Protein AF-A0A0V0GMH7-F1 (afdb_monomer_lite)

Radius of gyration: 18.81 Å; chains: 1; bounding box: 42×36×49 Å

Foldseek 3Di:
DDPDDDPVNVVVVVVVVPDALCVPPVLVVCCVPPQPPCSVVVVVVVVVVVVVVVVVQVVLCVVDVDPDGPLVSCCVPPNDVVSVVVVVVVVVVCVVVVVSRVLSVQLVVCVVVVHHSCPPPDDDVVVD

Organism: Solanum chacoense (NCBI:txid4108)

pLDDT: mean 87.48, std 7.43, range [47.06, 96.75]

Structure (mmCIF, N/CA/C/O backbone):
data_AF-A0A0V0GMH7-F1
#
_entry.id   AF-A0A0V0GMH7-F1
#
loop_
_atom_site.group_PDB
_atom_site.id
_atom_site.type_symbol
_atom_site.label_atom_id
_atom_site.label_alt_id
_atom_site.label_comp_id
_atom_site.label_asym_id
_atom_site.label_entity_id
_atom_site.label_seq_id
_atom_site.pdbx_PDB_ins_code
_atom_site.Cartn_x
_atom_site.Cartn_y
_atom_site.Cartn_z
_atom_site.occupancy
_atom_site.B_iso_or_equiv
_atom_site.auth_seq_id
_atom_site.auth_comp_id
_atom_site.auth_asym_id
_atom_site.auth_atom_id
_atom_site.pdbx_PDB_model_num
ATOM 1 N N . MET A 1 1 ? -7.174 -18.781 17.624 1.00 60.72 1 MET A N 1
ATOM 2 C CA . MET A 1 1 ? -5.746 -18.722 17.226 1.00 60.72 1 MET A CA 1
ATOM 3 C C . MET A 1 1 ? -4.920 -18.219 18.403 1.00 60.72 1 MET A C 1
ATOM 5 O O . MET A 1 1 ? -5.415 -17.372 19.137 1.00 60.72 1 MET A O 1
ATOM 9 N N . LYS A 1 2 ? -3.705 -18.741 18.616 1.00 73.00 2 LYS A N 1
ATOM 10 C CA . LYS A 1 2 ? -2.794 -18.254 19.668 1.00 73.00 2 LYS A CA 1
ATOM 11 C C . LYS A 1 2 ? -2.145 -16.950 19.183 1.00 73.00 2 LYS A C 1
ATOM 13 O O . LYS A 1 2 ? -1.652 -16.917 18.062 1.00 73.00 2 LYS A O 1
ATOM 18 N N . LYS A 1 3 ? -2.172 -15.882 19.986 1.00 77.75 3 LYS A N 1
ATOM 19 C CA . LYS A 1 3 ? -1.505 -14.612 19.648 1.00 77.75 3 LYS A CA 1
ATOM 20 C C . LYS A 1 3 ? 0.011 -14.827 19.715 1.00 77.75 3 LYS A C 1
ATOM 22 O O . LYS A 1 3 ? 0.525 -15.100 20.796 1.00 77.75 3 LYS A O 1
ATOM 27 N N . SER A 1 4 ? 0.689 -14.776 18.571 1.00 85.31 4 SER A N 1
ATOM 28 C CA . SER A 1 4 ? 2.136 -15.023 18.463 1.00 85.31 4 SER A CA 1
ATOM 29 C C . SER A 1 4 ? 2.928 -13.864 17.862 1.00 85.31 4 SER A C 1
ATOM 31 O O . SER A 1 4 ? 4.149 -13.936 17.875 1.00 85.31 4 SER A O 1
ATOM 33 N N . LEU A 1 5 ? 2.266 -12.825 17.337 1.00 86.75 5 LEU A N 1
ATOM 34 C CA . LEU A 1 5 ? 2.948 -11.641 16.812 1.00 86.75 5 LEU A CA 1
ATOM 35 C C . LEU A 1 5 ? 3.277 -10.670 17.943 1.00 86.75 5 LEU A C 1
ATOM 37 O O . LEU A 1 5 ? 2.390 -10.271 18.702 1.00 86.75 5 LEU A O 1
ATOM 41 N N . ASN A 1 6 ? 4.543 -10.273 18.016 1.00 91.62 6 ASN A N 1
ATOM 42 C CA . ASN A 1 6 ? 4.998 -9.176 18.855 1.00 91.62 6 ASN A CA 1
ATOM 43 C C . ASN A 1 6 ? 4.810 -7.827 18.131 1.00 91.62 6 ASN A C 1
ATOM 45 O O . ASN A 1 6 ? 4.589 -7.777 16.921 1.00 91.62 6 ASN A O 1
ATOM 49 N N . TRP A 1 7 ? 4.944 -6.711 18.849 1.00 89.00 7 TRP A N 1
ATOM 50 C CA . TRP A 1 7 ? 4.851 -5.360 18.276 1.00 89.00 7 TRP A CA 1
ATOM 51 C C . TRP A 1 7 ? 5.824 -5.148 17.106 1.00 89.00 7 TRP A C 1
ATOM 53 O O . TRP A 1 7 ? 5.479 -4.535 16.099 1.00 89.00 7 TRP A O 1
ATOM 63 N N . PHE A 1 8 ? 7.031 -5.708 17.210 1.00 93.44 8 PHE A N 1
ATOM 64 C CA . PHE A 1 8 ? 8.030 -5.631 16.146 1.00 93.44 8 PHE A CA 1
ATOM 65 C C . PHE A 1 8 ? 7.594 -6.367 14.870 1.00 93.44 8 PHE A C 1
ATOM 67 O O . PHE A 1 8 ? 7.784 -5.852 13.769 1.00 93.44 8 PHE A O 1
ATOM 74 N N . ASP A 1 9 ? 6.944 -7.525 15.013 1.00 93.19 9 ASP A N 1
ATOM 75 C CA . ASP A 1 9 ? 6.425 -8.296 13.878 1.00 93.19 9 ASP A CA 1
ATOM 76 C C . ASP A 1 9 ? 5.281 -7.547 13.183 1.00 93.19 9 ASP A C 1
ATOM 78 O O . ASP A 1 9 ? 5.176 -7.564 11.959 1.00 93.19 9 ASP A O 1
ATOM 82 N N . LEU A 1 10 ? 4.448 -6.841 13.957 1.00 90.81 10 LEU A N 1
ATOM 83 C CA . LEU A 1 10 ? 3.356 -6.017 13.431 1.00 90.81 10 LEU A CA 1
ATOM 84 C C . LEU A 1 10 ? 3.867 -4.807 12.639 1.00 90.81 10 LEU A C 1
ATOM 86 O O . LEU A 1 10 ? 3.313 -4.503 11.583 1.00 90.81 10 LEU A O 1
ATOM 90 N N . ILE A 1 11 ? 4.939 -4.147 13.098 1.00 93.00 11 ILE A N 1
ATOM 91 C CA . ILE A 1 11 ? 5.578 -3.060 12.336 1.00 93.00 11 ILE A CA 1
ATOM 92 C C . ILE A 1 11 ? 6.080 -3.585 10.990 1.00 93.00 11 ILE A C 1
ATOM 94 O O . ILE A 1 11 ? 5.802 -2.989 9.950 1.00 93.00 11 ILE A O 1
ATOM 98 N N . TRP A 1 12 ? 6.799 -4.710 10.996 1.00 93.50 12 TRP A N 1
ATOM 99 C CA . TRP A 1 12 ? 7.329 -5.299 9.767 1.00 93.50 12 TRP A CA 1
ATOM 100 C C . TRP A 1 12 ? 6.235 -5.762 8.812 1.00 93.50 12 TRP A C 1
ATOM 102 O O . TRP A 1 12 ? 6.362 -5.564 7.604 1.00 93.50 12 TRP A O 1
ATOM 112 N N . LEU A 1 13 ? 5.143 -6.315 9.344 1.00 92.38 13 LEU A N 1
ATOM 113 C CA . LEU A 1 13 ? 3.956 -6.642 8.563 1.00 92.38 13 LEU A CA 1
ATOM 114 C C . LEU A 1 13 ? 3.395 -5.386 7.885 1.00 92.38 13 LEU A C 1
ATOM 116 O O . LEU A 1 13 ? 3.146 -5.412 6.682 1.00 92.38 13 LEU A O 1
ATOM 120 N N . GLY A 1 14 ? 3.254 -4.280 8.621 1.00 90.62 14 GLY A N 1
ATOM 121 C CA . GLY A 1 14 ? 2.772 -3.010 8.075 1.00 90.62 14 GLY A CA 1
ATOM 122 C C . GLY A 1 14 ? 3.664 -2.465 6.957 1.00 90.62 14 GLY A C 1
ATOM 123 O O . GLY A 1 14 ? 3.169 -2.129 5.883 1.00 90.62 14 GLY A O 1
ATOM 124 N N . ILE A 1 15 ? 4.985 -2.442 7.164 1.00 92.12 15 ILE A N 1
ATOM 125 C CA . ILE A 1 15 ? 5.945 -1.994 6.142 1.00 92.12 15 ILE A CA 1
ATOM 126 C C . ILE A 1 15 ? 5.849 -2.879 4.892 1.00 92.12 15 ILE A C 1
ATOM 128 O O . ILE A 1 15 ? 5.769 -2.361 3.779 1.00 92.12 15 ILE A O 1
ATOM 132 N N . GLY A 1 16 ? 5.809 -4.204 5.064 1.00 90.12 16 GLY A N 1
ATOM 133 C CA . GLY A 1 16 ? 5.694 -5.154 3.957 1.00 90.12 16 GLY A CA 1
ATOM 134 C C . GLY A 1 16 ? 4.368 -5.060 3.196 1.00 90.12 16 GLY A C 1
ATOM 135 O O . GLY A 1 16 ? 4.346 -5.300 1.993 1.00 90.12 16 GLY A O 1
ATOM 136 N N . ALA A 1 17 ? 3.278 -4.681 3.867 1.00 89.25 17 ALA A N 1
ATOM 137 C CA . ALA A 1 17 ? 1.972 -4.505 3.236 1.00 89.25 17 ALA A CA 1
ATOM 138 C C . ALA A 1 17 ? 1.880 -3.224 2.386 1.00 89.25 17 ALA A C 1
ATOM 140 O O . ALA A 1 17 ? 1.168 -3.209 1.384 1.00 89.25 17 ALA A O 1
ATOM 141 N N . VAL A 1 18 ? 2.590 -2.156 2.770 1.00 88.88 18 VAL A N 1
ATOM 142 C CA . VAL A 1 18 ? 2.559 -0.856 2.070 1.00 88.88 18 VAL A CA 1
ATOM 143 C C . VAL A 1 18 ? 3.599 -0.784 0.946 1.00 88.88 18 VAL A C 1
ATOM 145 O O . VAL A 1 18 ? 3.354 -0.187 -0.104 1.00 88.88 18 VAL A O 1
ATOM 148 N N . MET A 1 19 ? 4.771 -1.388 1.146 1.00 88.88 19 MET A N 1
ATOM 149 C CA . MET A 1 19 ? 5.848 -1.399 0.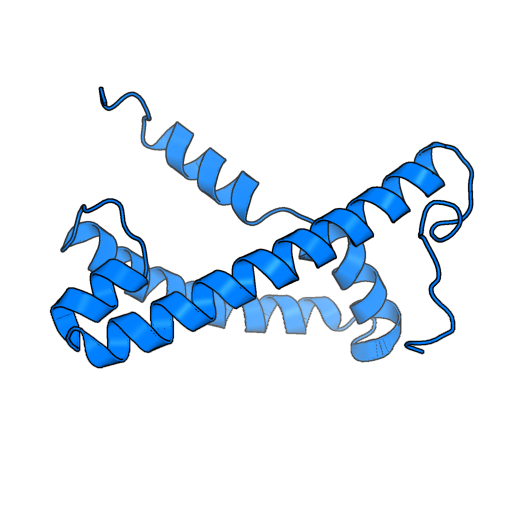156 1.00 88.88 19 MET A CA 1
ATOM 150 C C . MET A 1 19 ? 5.496 -2.328 -1.011 1.00 88.88 19 MET A C 1
ATOM 152 O O . MET A 1 19 ? 5.402 -3.541 -0.848 1.00 88.88 19 MET A O 1
ATOM 156 N N . GLY A 1 20 ? 5.349 -1.784 -2.221 1.00 84.94 20 GLY A N 1
ATOM 157 C CA . GLY A 1 20 ? 4.988 -2.601 -3.378 1.00 84.94 20 GLY A CA 1
ATOM 158 C C . GLY A 1 20 ? 5.009 -1.866 -4.712 1.00 84.94 20 GLY A C 1
ATOM 159 O O . GLY A 1 20 ? 5.765 -0.913 -4.915 1.00 84.94 20 GLY A O 1
ATOM 160 N N . ALA A 1 21 ? 4.155 -2.323 -5.631 1.00 81.69 21 ALA A N 1
ATOM 161 C CA . ALA A 1 21 ? 4.058 -1.833 -7.007 1.00 81.69 21 ALA A CA 1
ATOM 162 C C . ALA A 1 21 ? 3.943 -0.301 -7.121 1.00 81.69 21 ALA A C 1
ATOM 164 O O . ALA A 1 21 ? 4.496 0.279 -8.055 1.00 81.69 21 ALA A O 1
ATOM 165 N N . GLY A 1 22 ? 3.289 0.348 -6.151 1.00 82.38 22 GLY A N 1
ATOM 166 C CA . GLY A 1 22 ? 3.162 1.805 -6.070 1.00 82.38 22 GLY A CA 1
ATOM 167 C C . GLY A 1 22 ? 4.503 2.538 -6.072 1.00 82.38 22 GLY A C 1
ATOM 168 O O . GLY A 1 22 ? 4.714 3.443 -6.871 1.00 82.38 22 GLY A O 1
ATOM 169 N N . VAL A 1 23 ? 5.439 2.121 -5.219 1.00 86.38 23 VAL A N 1
ATOM 170 C CA . VAL A 1 23 ? 6.745 2.790 -5.117 1.00 86.38 23 VAL A CA 1
ATOM 171 C C . VAL A 1 23 ? 7.680 2.340 -6.237 1.00 86.38 23 VAL A C 1
ATOM 173 O O . VAL A 1 23 ? 8.408 3.159 -6.791 1.00 86.38 23 VAL A O 1
ATOM 176 N N . PHE A 1 24 ? 7.652 1.059 -6.605 1.00 85.56 24 PHE A N 1
ATOM 177 C CA . PHE A 1 24 ? 8.590 0.528 -7.592 1.00 85.56 24 PHE A CA 1
ATOM 178 C C . PHE A 1 24 ? 8.236 0.945 -9.029 1.00 85.56 24 PHE A C 1
ATOM 180 O O . PHE A 1 24 ? 9.100 1.453 -9.741 1.00 85.56 24 PHE A O 1
ATOM 187 N N . VAL A 1 25 ? 6.972 0.805 -9.449 1.00 85.94 25 VAL A N 1
ATOM 188 C CA . VAL A 1 25 ? 6.546 1.102 -10.831 1.00 85.94 25 VAL A CA 1
ATOM 189 C C . VAL A 1 25 ? 5.960 2.502 -10.961 1.00 85.94 25 VAL A C 1
ATOM 191 O O . VAL A 1 25 ? 6.411 3.280 -11.804 1.00 85.94 25 VAL A O 1
ATOM 194 N N . LEU A 1 26 ? 4.947 2.833 -10.150 1.00 86.25 26 LEU A N 1
ATOM 195 C CA . LEU A 1 26 ? 4.166 4.054 -10.374 1.00 86.25 26 LEU A CA 1
ATOM 196 C C . LEU A 1 26 ? 4.985 5.328 -10.143 1.00 86.25 26 LEU A C 1
ATOM 198 O O . LEU A 1 26 ? 4.750 6.309 -10.841 1.00 86.25 26 LEU A O 1
ATOM 202 N N . THR A 1 27 ? 5.987 5.314 -9.260 1.00 88.62 27 THR A N 1
ATOM 203 C CA . THR A 1 27 ? 6.902 6.455 -9.077 1.00 88.62 27 THR A CA 1
ATOM 204 C C . THR A 1 27 ? 7.593 6.855 -10.380 1.00 88.62 27 THR A C 1
ATOM 206 O O . THR A 1 27 ? 7.665 8.041 -10.707 1.00 88.62 27 THR A O 1
ATOM 209 N N . GLY A 1 28 ? 8.099 5.876 -11.139 1.00 86.75 28 GLY A N 1
ATOM 210 C CA . GLY A 1 28 ? 8.799 6.126 -12.400 1.00 86.75 28 GLY A CA 1
ATOM 211 C C . GLY A 1 28 ? 7.862 6.698 -13.459 1.00 86.75 28 GLY A C 1
ATOM 212 O O . GLY A 1 28 ? 8.189 7.695 -14.105 1.00 86.75 28 GLY A O 1
ATOM 213 N N . GLU A 1 29 ? 6.665 6.121 -13.572 1.00 86.06 29 GLU A N 1
ATOM 214 C CA . GLU A 1 29 ? 5.642 6.596 -14.504 1.00 86.06 29 GLU A CA 1
ATOM 215 C C . GLU A 1 29 ? 5.166 8.009 -14.146 1.00 86.06 29 GLU A C 1
ATOM 217 O O . GLU A 1 29 ? 5.126 8.881 -15.011 1.00 86.06 29 GLU A O 1
ATOM 222 N N . ALA A 1 30 ? 4.893 8.280 -12.867 1.00 87.38 30 ALA A N 1
ATOM 223 C CA . ALA A 1 30 ? 4.469 9.595 -12.390 1.00 87.38 30 ALA A CA 1
ATOM 224 C C . ALA A 1 30 ? 5.559 10.662 -12.566 1.00 87.38 30 ALA A C 1
ATOM 226 O O . ALA A 1 30 ? 5.263 11.807 -12.910 1.00 87.38 30 ALA A O 1
ATOM 227 N N . THR A 1 31 ? 6.828 10.292 -12.387 1.00 89.69 31 THR A N 1
ATOM 228 C CA . THR A 1 31 ? 7.961 11.187 -12.660 1.00 89.69 31 THR A CA 1
ATOM 229 C C . THR A 1 31 ? 8.032 11.521 -14.148 1.00 89.69 31 THR A C 1
ATOM 231 O O . THR A 1 31 ? 8.207 12.679 -14.508 1.00 89.69 31 THR A O 1
ATOM 234 N N . LYS A 1 32 ? 7.867 10.530 -15.030 1.00 88.19 32 LYS A N 1
ATOM 235 C CA . LYS A 1 32 ? 7.980 10.729 -16.480 1.00 88.19 32 LYS A CA 1
ATOM 236 C C . LYS A 1 32 ? 6.796 11.495 -17.082 1.00 88.19 32 LYS A C 1
ATOM 238 O O . LYS A 1 32 ? 7.011 12.301 -17.983 1.00 88.19 32 LYS A O 1
ATOM 243 N N . SER A 1 33 ? 5.573 11.218 -16.629 1.00 88.06 33 SER A N 1
ATOM 244 C CA . SER A 1 33 ? 4.336 11.675 -17.284 1.00 88.06 33 SER A CA 1
ATOM 245 C C . SER A 1 33 ? 3.624 12.835 -16.583 1.00 88.06 33 SER A C 1
ATOM 247 O O . SER A 1 33 ? 2.924 13.590 -17.253 1.00 88.06 33 SER A O 1
ATOM 249 N N . LEU A 1 34 ? 3.788 12.994 -15.263 1.00 84.38 34 LEU A N 1
ATOM 250 C CA . LEU A 1 34 ? 2.981 13.923 -14.460 1.00 84.38 34 LEU A CA 1
ATOM 251 C C . LEU A 1 34 ? 3.816 15.036 -13.813 1.00 84.38 34 LEU A C 1
ATOM 253 O O . LEU A 1 34 ? 3.625 16.208 -14.121 1.00 84.38 34 LEU A O 1
ATOM 257 N N . ALA A 1 35 ? 4.716 14.687 -12.888 1.00 80.75 35 ALA A N 1
ATOM 258 C CA . ALA A 1 35 ? 5.318 15.651 -11.958 1.00 80.75 35 ALA A CA 1
ATOM 259 C C . ALA A 1 35 ? 6.784 16.004 -12.263 1.00 80.75 35 ALA A C 1
ATOM 261 O O . ALA A 1 35 ? 7.286 17.022 -11.778 1.00 80.75 35 ALA A O 1
ATOM 262 N N . GLY A 1 36 ? 7.505 15.179 -13.029 1.00 86.75 36 GLY A N 1
ATOM 263 C CA . GLY A 1 36 ? 8.941 15.382 -13.226 1.00 86.75 36 GLY A CA 1
ATOM 264 C C . GLY A 1 36 ? 9.713 15.341 -11.896 1.00 86.75 36 GLY A C 1
ATOM 265 O O . GLY A 1 36 ? 9.349 14.592 -10.985 1.00 86.75 36 GLY A O 1
ATOM 266 N N . PRO A 1 37 ? 10.752 16.180 -11.728 1.00 87.31 37 PRO A N 1
ATOM 267 C CA . PRO A 1 37 ? 11.525 16.268 -10.485 1.00 87.31 37 PRO A CA 1
ATOM 268 C C . PRO A 1 37 ? 10.692 16.641 -9.246 1.00 87.31 37 PRO A C 1
ATOM 270 O O . PRO A 1 37 ? 11.115 16.379 -8.122 1.00 87.31 37 PRO A O 1
ATOM 273 N N . ALA A 1 38 ? 9.504 17.232 -9.431 1.00 91.00 38 ALA A N 1
ATOM 274 C CA . ALA A 1 38 ? 8.621 17.637 -8.339 1.00 91.00 38 ALA A CA 1
ATOM 275 C C . ALA A 1 38 ? 7.837 16.469 -7.707 1.00 91.00 38 ALA A C 1
ATOM 277 O O . ALA A 1 38 ? 7.083 16.694 -6.761 1.00 91.00 38 ALA A O 1
ATOM 278 N N . VAL A 1 39 ? 8.039 15.222 -8.158 1.00 91.06 39 VAL A N 1
ATOM 279 C CA . VAL A 1 39 ? 7.386 14.026 -7.590 1.00 91.06 39 VAL A CA 1
ATOM 280 C C . VAL A 1 39 ? 7.605 13.898 -6.074 1.00 91.06 39 VAL A C 1
ATOM 282 O O . VAL A 1 39 ? 6.723 13.430 -5.356 1.00 91.06 39 VAL A O 1
ATOM 285 N N . LEU A 1 40 ? 8.742 14.387 -5.561 1.00 90.25 40 LEU A N 1
ATOM 286 C CA . LEU A 1 40 ? 9.046 14.398 -4.129 1.00 90.25 40 LEU A CA 1
ATOM 287 C C . LEU A 1 40 ? 8.033 15.234 -3.328 1.00 90.25 40 LEU A C 1
ATOM 289 O O . LEU A 1 40 ? 7.608 14.816 -2.253 1.00 90.25 40 LEU A O 1
ATOM 293 N N . LEU A 1 41 ? 7.614 16.389 -3.859 1.00 92.56 41 LEU A N 1
ATOM 294 C CA . LEU A 1 41 ? 6.600 17.236 -3.224 1.00 92.56 41 LEU A CA 1
ATOM 295 C C . LEU A 1 41 ? 5.232 16.549 -3.230 1.00 92.56 41 LEU A C 1
ATOM 297 O O . LEU A 1 41 ? 4.527 16.587 -2.224 1.00 92.56 41 LEU A O 1
ATOM 301 N N . SER A 1 42 ? 4.878 15.866 -4.323 1.00 92.06 42 SER A N 1
ATOM 302 C CA . SER A 1 42 ? 3.646 15.072 -4.398 1.00 92.06 42 SER A CA 1
ATOM 303 C C . SER A 1 42 ? 3.625 13.956 -3.347 1.00 92.06 42 SER A C 1
ATOM 305 O O . SER A 1 42 ? 2.624 13.798 -2.647 1.00 92.06 42 SER A O 1
ATOM 307 N N . TYR A 1 43 ? 4.738 13.235 -3.168 1.00 91.19 43 TYR A N 1
ATOM 308 C CA . TYR A 1 43 ? 4.861 12.222 -2.114 1.00 91.19 43 TYR A CA 1
ATOM 309 C C . TYR A 1 43 ? 4.806 12.821 -0.709 1.00 91.19 43 TYR A C 1
ATOM 311 O O . TYR A 1 43 ? 4.176 12.230 0.165 1.00 91.19 43 TYR A O 1
ATOM 319 N N . ALA A 1 44 ? 5.407 13.990 -0.481 1.00 94.12 44 ALA A N 1
ATOM 320 C CA . ALA A 1 44 ? 5.349 14.656 0.818 1.00 94.12 44 ALA A CA 1
ATOM 321 C C . ALA A 1 44 ? 3.905 15.027 1.201 1.00 94.12 44 ALA A C 1
ATOM 323 O O . ALA A 1 44 ? 3.461 14.721 2.307 1.00 94.12 44 ALA A O 1
ATOM 324 N N . ILE A 1 45 ? 3.146 15.615 0.271 1.00 94.88 45 ILE A N 1
ATOM 325 C CA . ILE A 1 45 ? 1.739 15.983 0.496 1.00 94.88 45 ILE A CA 1
ATOM 326 C C . ILE A 1 45 ? 0.877 14.730 0.704 1.00 94.88 45 ILE A C 1
ATOM 328 O O . ILE A 1 45 ? 0.095 14.668 1.655 1.00 94.88 45 ILE A O 1
ATOM 332 N N . SER A 1 46 ? 1.057 13.700 -0.132 1.00 93.44 46 SER A N 1
ATOM 333 C CA . SER A 1 46 ? 0.360 12.419 0.033 1.00 93.44 46 SER A CA 1
ATOM 334 C C . SER A 1 46 ? 0.693 11.752 1.371 1.00 93.44 46 SER A C 1
ATOM 336 O O . SER A 1 46 ? -0.188 11.169 1.998 1.00 93.44 46 SER A O 1
ATOM 338 N N . GLY A 1 47 ? 1.945 11.849 1.825 1.00 94.12 47 GLY A N 1
ATOM 339 C CA . GLY A 1 47 ? 2.401 11.315 3.105 1.00 94.12 47 GLY A CA 1
ATOM 340 C C . GLY A 1 47 ? 1.738 12.009 4.292 1.00 94.12 47 GLY A C 1
ATOM 341 O O . GLY A 1 47 ? 1.278 11.333 5.206 1.00 94.12 47 GLY A O 1
ATOM 342 N N . ILE A 1 48 ? 1.604 13.338 4.255 1.00 96.75 48 ILE A N 1
ATOM 343 C CA . ILE A 1 48 ? 0.882 14.092 5.292 1.00 96.75 48 ILE A CA 1
ATOM 344 C C . ILE A 1 48 ? -0.590 13.663 5.343 1.00 96.75 48 ILE A C 1
ATOM 346 O O . ILE A 1 48 ? -1.113 13.410 6.427 1.00 96.75 48 ILE A O 1
ATOM 350 N N . SER A 1 49 ? -1.249 13.518 4.188 1.00 96.56 49 SER A N 1
ATOM 351 C CA . SER A 1 49 ? -2.636 13.038 4.148 1.00 96.56 49 SER A CA 1
ATOM 352 C C . SER A 1 49 ? -2.772 11.623 4.716 1.00 96.56 49 SER A C 1
ATOM 354 O O . SER A 1 49 ? -3.697 11.357 5.480 1.00 96.56 49 SER A O 1
ATOM 356 N N . ALA A 1 50 ? -1.848 10.720 4.376 1.00 94.62 50 ALA A N 1
ATOM 357 C CA . ALA A 1 50 ? -1.856 9.355 4.892 1.00 94.62 50 ALA A CA 1
ATOM 358 C C . ALA A 1 50 ? -1.613 9.316 6.409 1.00 94.62 50 ALA A C 1
ATOM 360 O O . ALA A 1 50 ? -2.278 8.556 7.108 1.00 94.62 50 ALA A O 1
ATOM 361 N N . LEU A 1 51 ? -0.718 10.162 6.934 1.00 95.00 51 LEU A N 1
ATOM 362 C CA . LEU A 1 51 ? -0.468 10.278 8.374 1.00 95.00 51 LEU A CA 1
ATOM 363 C C . LEU A 1 51 ? -1.731 10.682 9.137 1.00 95.00 51 LEU A C 1
ATOM 365 O O . LEU A 1 51 ? -2.049 10.060 10.148 1.00 95.00 51 LEU A O 1
ATOM 369 N N . LEU A 1 52 ? -2.476 11.673 8.637 1.00 95.69 52 LEU A N 1
ATOM 370 C CA . LEU A 1 52 ? -3.742 12.087 9.248 1.00 95.69 52 LEU A CA 1
ATOM 371 C C . LEU A 1 52 ? -4.756 10.938 9.279 1.00 95.69 52 LEU A C 1
ATOM 373 O O . LEU A 1 52 ? -5.371 10.699 10.315 1.00 95.69 52 LEU A O 1
ATOM 377 N N . SER A 1 53 ? -4.885 10.176 8.188 1.00 93.88 53 SER A N 1
ATOM 378 C CA . SER A 1 53 ? -5.751 8.993 8.167 1.00 93.88 53 SER A CA 1
ATOM 379 C C . SER A 1 53 ? -5.290 7.922 9.162 1.00 93.88 53 SER A C 1
ATOM 381 O O . SER A 1 53 ? -6.108 7.397 9.912 1.00 93.88 53 SER A O 1
ATOM 383 N N . VAL A 1 54 ? -3.991 7.612 9.220 1.00 92.88 54 VAL A N 1
ATOM 384 C CA . VAL A 1 54 ? -3.442 6.588 10.128 1.00 92.88 54 VAL A CA 1
ATOM 385 C C . VAL A 1 54 ? -3.678 6.942 11.597 1.00 92.88 54 VAL A C 1
ATOM 387 O O . VAL A 1 54 ? -3.947 6.040 12.391 1.00 92.88 54 VAL A O 1
ATOM 390 N N . LEU A 1 55 ? -3.638 8.225 11.970 1.00 94.00 55 LEU A N 1
ATOM 391 C CA . LEU A 1 55 ? -3.960 8.655 13.334 1.00 94.00 55 LEU A CA 1
ATOM 392 C C . LEU A 1 55 ? -5.399 8.281 13.718 1.00 94.00 55 LEU A C 1
ATOM 394 O O . LEU A 1 55 ? -5.595 7.658 14.759 1.00 94.00 55 LEU A O 1
ATOM 398 N N . CYS A 1 56 ? -6.379 8.541 12.846 1.00 91.94 56 CYS A N 1
ATOM 399 C CA . CYS A 1 56 ? -7.769 8.130 13.074 1.00 91.94 56 CYS A CA 1
ATOM 400 C C . CYS A 1 56 ? -7.910 6.601 13.172 1.00 91.94 56 CYS A C 1
ATOM 402 O O . CYS A 1 56 ? -8.585 6.083 14.054 1.00 91.94 56 CYS A O 1
ATOM 404 N N . TYR A 1 57 ? -7.234 5.851 12.295 1.00 89.81 57 TYR A N 1
ATOM 405 C CA . TYR A 1 57 ? -7.246 4.384 12.351 1.00 89.81 57 TYR A CA 1
ATOM 406 C C . TYR A 1 57 ? -6.595 3.830 13.624 1.00 89.81 57 TYR A C 1
ATOM 408 O O . TYR A 1 57 ? -6.994 2.767 14.102 1.00 89.81 57 TYR A O 1
ATOM 416 N N . THR A 1 58 ? -5.599 4.527 14.171 1.00 91.81 58 THR A N 1
ATOM 417 C CA . THR A 1 58 ? -4.924 4.129 15.412 1.00 91.81 58 THR A CA 1
ATOM 418 C C . THR A 1 58 ? -5.873 4.239 16.600 1.00 91.81 58 THR A C 1
ATOM 420 O O . THR A 1 58 ? -5.939 3.306 17.395 1.00 91.81 58 THR A O 1
ATOM 423 N N . GLU A 1 59 ? -6.652 5.319 16.681 1.00 92.88 59 GLU A N 1
ATOM 424 C CA . GLU A 1 59 ? -7.676 5.515 17.715 1.00 92.88 59 GLU A CA 1
ATOM 425 C C . GLU A 1 59 ? -8.719 4.387 17.688 1.00 92.88 59 GLU A C 1
ATOM 427 O O . GLU A 1 59 ? -8.880 3.671 18.680 1.00 92.88 59 GLU A O 1
ATOM 432 N N . PHE A 1 60 ? -9.297 4.104 16.514 1.00 88.62 60 PHE A N 1
ATOM 433 C CA . PHE A 1 60 ? -10.250 2.999 16.355 1.00 88.62 60 PHE A CA 1
ATOM 434 C C . PHE A 1 60 ? -9.649 1.621 16.661 1.00 88.62 60 PHE A C 1
ATOM 436 O O . PHE A 1 60 ? -10.337 0.748 17.186 1.00 88.62 60 PHE A O 1
ATOM 443 N N . SER A 1 61 ? -8.364 1.404 16.366 1.00 87.94 61 SER A N 1
ATOM 444 C CA . SER A 1 61 ? -7.700 0.118 16.630 1.00 87.94 61 SER A CA 1
ATOM 445 C C . SER A 1 61 ? -7.455 -0.131 18.122 1.00 87.94 61 SER A C 1
ATOM 447 O O . SER A 1 61 ? -7.369 -1.287 18.542 1.00 87.94 61 SER A O 1
ATOM 449 N N . VAL A 1 62 ? -7.328 0.934 18.923 1.00 89.44 62 VAL A N 1
ATOM 450 C CA . VAL A 1 62 ? -7.214 0.842 20.387 1.00 89.44 62 VAL A CA 1
ATOM 451 C C . VAL A 1 62 ? -8.585 0.602 21.020 1.00 89.44 62 VAL A C 1
ATOM 453 O O . VAL A 1 62 ? -8.689 -0.203 21.945 1.00 89.44 62 VAL A O 1
ATOM 456 N N . GLU A 1 63 ? -9.630 1.255 20.510 1.00 88.62 63 GLU A N 1
ATOM 457 C CA . GLU A 1 63 ? -10.993 1.138 21.039 1.00 88.62 63 GLU A CA 1
ATOM 458 C C . GLU A 1 63 ? -11.669 -0.191 20.665 1.00 88.62 63 GLU A C 1
ATOM 460 O O . GLU A 1 63 ? -12.313 -0.832 21.498 1.00 88.62 63 GLU A O 1
ATOM 465 N N . LEU A 1 64 ? -11.462 -0.661 19.433 1.00 86.81 64 LEU A N 1
ATOM 466 C CA . LEU A 1 64 ? -12.072 -1.874 18.892 1.00 86.81 64 LEU A CA 1
ATOM 467 C C . LEU A 1 64 ? -10.991 -2.880 18.454 1.00 86.81 64 LEU A C 1
ATOM 469 O O . LEU A 1 64 ? -10.707 -3.004 17.260 1.00 86.81 64 LEU A O 1
ATOM 473 N N . PRO A 1 65 ? -10.411 -3.676 19.381 1.00 82.38 65 PRO A N 1
ATOM 474 C CA . PRO A 1 65 ? -9.355 -4.647 19.080 1.00 82.38 65 PRO A CA 1
ATOM 475 C C . PRO A 1 65 ? -9.919 -5.940 18.457 1.00 82.38 65 PRO A C 1
ATOM 477 O O . PRO A 1 65 ? -9.671 -7.055 18.930 1.00 82.38 65 PRO A O 1
ATOM 480 N N . VAL A 1 66 ? -10.711 -5.794 17.395 1.00 83.00 66 VAL A N 1
ATOM 481 C CA . VAL A 1 66 ? -11.360 -6.880 16.656 1.00 83.00 66 VAL A CA 1
ATOM 482 C C . VAL A 1 66 ? -10.697 -7.085 15.297 1.00 83.00 66 VAL A C 1
ATOM 484 O O . VAL A 1 66 ? -10.285 -6.147 14.619 1.00 83.00 66 VAL A O 1
ATOM 487 N N . ALA A 1 67 ? -10.603 -8.342 14.868 1.00 77.12 67 ALA A N 1
ATOM 488 C CA . ALA A 1 67 ? -10.130 -8.664 13.529 1.00 77.12 67 ALA A CA 1
ATOM 489 C C . ALA A 1 67 ? -11.238 -8.342 12.512 1.00 77.12 67 ALA A C 1
ATOM 491 O O . ALA A 1 67 ? -12.196 -9.099 12.380 1.00 77.12 67 ALA A O 1
ATOM 492 N N . GLY A 1 68 ? -11.116 -7.208 11.820 1.00 71.81 68 GLY A N 1
ATOM 493 C CA . GLY A 1 68 ? -12.103 -6.790 10.817 1.00 71.81 68 GLY A CA 1
ATOM 494 C C . GLY A 1 68 ? -11.771 -5.516 10.036 1.00 71.81 68 GLY A C 1
ATOM 495 O O . GLY A 1 68 ? -12.411 -5.259 9.018 1.00 71.81 68 GLY A O 1
ATOM 496 N N . GLY A 1 69 ? -10.763 -4.745 10.461 1.00 81.56 69 GLY A N 1
ATOM 497 C CA . GLY A 1 69 ? -10.331 -3.534 9.758 1.00 81.56 69 GLY A CA 1
ATOM 498 C C . GLY A 1 69 ? -11.421 -2.459 9.698 1.00 81.56 69 GLY A C 1
ATOM 499 O O . GLY A 1 69 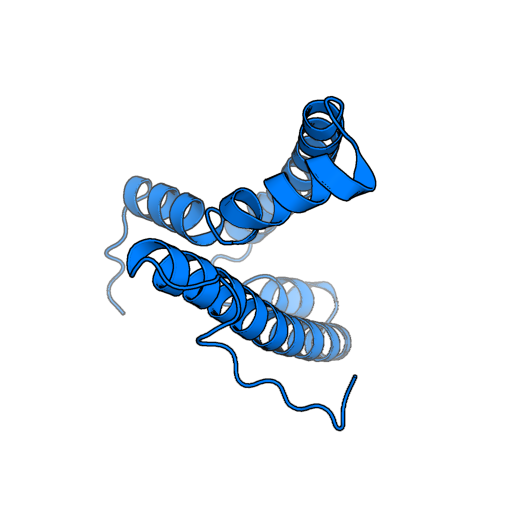? -12.304 -2.402 10.553 1.00 81.56 69 GLY A O 1
ATOM 500 N N . SER A 1 70 ? -11.383 -1.626 8.656 1.00 84.50 70 SER A N 1
ATOM 501 C CA . SER A 1 70 ? -12.307 -0.499 8.455 1.00 84.50 70 SER A CA 1
ATOM 502 C C . SER A 1 70 ? -13.785 -0.896 8.436 1.00 84.50 70 SER A C 1
ATOM 504 O O . SER A 1 70 ? -14.620 -0.152 8.942 1.00 84.50 70 SER A O 1
ATOM 506 N N . PHE A 1 71 ? -14.124 -2.078 7.914 1.00 86.31 71 PHE A N 1
ATOM 507 C CA . PHE A 1 71 ? -15.502 -2.580 7.912 1.00 86.31 71 PHE A CA 1
ATOM 508 C C . PHE A 1 71 ? -16.068 -2.739 9.329 1.00 86.31 71 PHE A C 1
ATOM 510 O O . PHE A 1 71 ? -17.208 -2.352 9.583 1.00 86.31 71 PHE A O 1
ATOM 517 N N . ALA A 1 72 ? -15.281 -3.292 10.257 1.00 86.88 72 ALA A N 1
ATOM 518 C CA . ALA A 1 72 ? -15.731 -3.488 11.631 1.00 86.88 72 ALA A CA 1
ATOM 519 C C . ALA A 1 72 ? -15.922 -2.150 12.357 1.00 86.88 72 ALA A C 1
ATOM 521 O O . ALA A 1 72 ? -16.906 -1.998 13.076 1.00 86.88 72 ALA A O 1
ATOM 522 N N . TYR A 1 73 ? -15.042 -1.174 12.111 1.00 88.69 73 TYR A N 1
ATOM 523 C CA . TYR A 1 73 ? -15.157 0.170 12.688 1.00 88.69 73 TYR A CA 1
ATOM 524 C C . TYR A 1 73 ? -16.428 0.876 12.201 1.00 88.69 73 TYR A C 1
ATOM 526 O O . TYR A 1 73 ? -17.236 1.337 13.003 1.00 88.69 73 TYR A O 1
ATOM 534 N N . LEU A 1 74 ? -16.675 0.864 10.886 1.00 88.69 74 LEU A N 1
ATOM 535 C CA . LEU A 1 74 ? -17.865 1.485 10.297 1.00 88.69 74 LEU A CA 1
ATOM 536 C C . LEU A 1 74 ? -19.163 0.803 10.735 1.00 88.69 74 LEU A C 1
ATOM 538 O O . LEU A 1 74 ? -20.189 1.465 10.865 1.00 88.69 74 LEU A O 1
ATOM 542 N N . ARG A 1 75 ? -19.128 -0.510 10.982 1.00 88.06 75 ARG A N 1
ATOM 543 C CA . ARG A 1 75 ? -20.292 -1.245 11.477 1.00 88.06 75 ARG A CA 1
ATOM 544 C C . ARG A 1 75 ? -20.704 -0.812 12.881 1.00 88.06 75 ARG A C 1
ATOM 546 O O . ARG A 1 75 ? -21.900 -0.709 13.136 1.00 88.06 75 ARG A O 1
ATOM 553 N N . VAL A 1 76 ? -19.736 -0.586 13.768 1.00 88.00 76 VAL A N 1
ATOM 554 C CA . VAL A 1 76 ? -20.005 -0.182 15.156 1.00 88.00 76 VAL A CA 1
ATOM 555 C C . VAL A 1 76 ? -20.524 1.256 15.217 1.00 88.00 76 VAL A C 1
ATOM 557 O O . VAL A 1 76 ? -21.509 1.503 15.904 1.00 88.00 76 VAL A O 1
ATOM 560 N N . GLU A 1 77 ? -19.927 2.170 14.449 1.00 87.62 77 GLU A N 1
ATOM 561 C CA . GLU A 1 77 ? -20.257 3.603 14.505 1.00 87.62 77 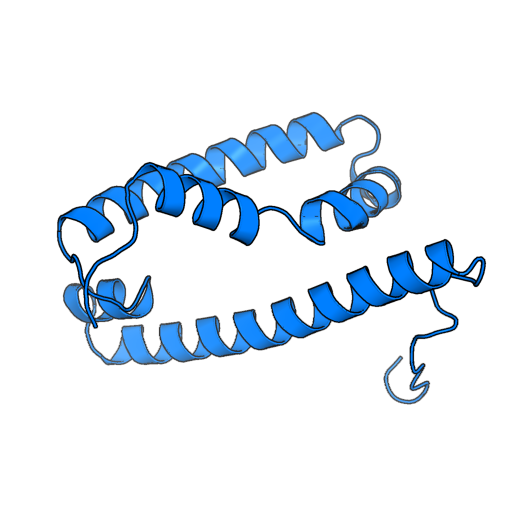GLU A CA 1
ATOM 562 C C . GLU A 1 77 ? -21.486 4.000 13.666 1.00 87.62 77 GLU A C 1
ATOM 564 O O . GLU A 1 77 ? -22.322 4.789 14.100 1.00 87.62 77 GLU A O 1
ATOM 569 N N . LEU A 1 78 ? -21.607 3.479 12.439 1.00 88.19 78 LEU A N 1
ATOM 570 C CA . LEU A 1 78 ? -22.565 3.969 11.428 1.00 88.19 78 LEU A CA 1
ATOM 571 C C . LEU A 1 78 ? -23.646 2.943 11.056 1.00 88.19 78 LEU A C 1
ATOM 573 O O . LEU A 1 78 ? -24.558 3.244 10.280 1.00 88.19 78 LEU A O 1
ATOM 577 N N . GLY A 1 79 ? -23.561 1.733 11.609 1.00 90.06 79 GLY A N 1
ATOM 578 C CA . GLY A 1 79 ? -24.527 0.661 11.408 1.00 90.06 79 GLY A CA 1
ATOM 579 C C . GLY A 1 79 ? -24.330 -0.162 10.130 1.00 90.06 79 GLY A C 1
ATOM 580 O O . GLY A 1 79 ? -23.442 0.060 9.302 1.00 90.06 79 GLY A O 1
ATOM 581 N N . ASP A 1 80 ? -25.199 -1.161 9.971 1.00 90.06 80 ASP A N 1
ATOM 582 C CA . ASP A 1 80 ? -25.012 -2.256 9.010 1.00 90.06 80 ASP A CA 1
ATOM 583 C C . ASP A 1 80 ? -25.111 -1.830 7.533 1.00 90.06 80 ASP A C 1
ATOM 585 O O . ASP A 1 80 ? -24.452 -2.425 6.680 1.00 90.06 80 ASP A O 1
ATOM 589 N N . PHE A 1 81 ? -25.889 -0.791 7.205 1.00 90.25 81 PHE A N 1
ATOM 590 C CA . PHE A 1 81 ? -26.045 -0.335 5.815 1.00 90.25 81 PHE A CA 1
ATOM 591 C C . PHE A 1 81 ? -24.764 0.310 5.269 1.00 90.25 81 PHE A C 1
ATOM 593 O O . PHE A 1 81 ? -24.306 -0.034 4.178 1.00 90.25 81 PHE A O 1
ATOM 600 N N . VAL A 1 82 ? -24.149 1.208 6.045 1.00 90.19 82 VAL A N 1
ATOM 601 C CA . VAL A 1 82 ? -22.881 1.848 5.662 1.00 90.19 82 VAL A CA 1
ATOM 602 C C . VAL A 1 82 ? -21.757 0.814 5.637 1.00 90.19 82 VAL A C 1
ATOM 604 O O . VAL A 1 82 ? -20.946 0.805 4.710 1.00 90.19 82 VAL A O 1
ATOM 607 N N . ALA A 1 83 ? -21.757 -0.116 6.596 1.00 88.44 83 ALA A N 1
ATOM 608 C CA . ALA A 1 83 ? -20.811 -1.221 6.619 1.00 88.44 83 ALA A CA 1
ATOM 609 C C . ALA A 1 83 ? -20.915 -2.105 5.363 1.00 88.44 83 ALA A C 1
ATOM 611 O O . ALA A 1 83 ? -19.890 -2.496 4.809 1.00 88.44 83 ALA A O 1
ATOM 612 N N . PHE A 1 84 ? -22.122 -2.383 4.859 1.00 89.50 84 PHE A N 1
ATOM 613 C CA . PHE A 1 84 ? -22.308 -3.156 3.626 1.00 89.50 84 PHE A CA 1
ATOM 614 C C . PHE A 1 84 ? -21.698 -2.463 2.398 1.00 89.50 84 PHE A C 1
ATOM 616 O O . PHE A 1 84 ? -20.987 -3.099 1.619 1.00 89.50 84 PHE A O 1
ATOM 623 N N . ILE A 1 85 ? -21.919 -1.152 2.250 1.00 92.00 85 ILE A N 1
ATOM 624 C CA . ILE A 1 85 ? -21.328 -0.368 1.153 1.00 92.00 85 ILE A CA 1
ATOM 625 C C . ILE A 1 85 ? -19.799 -0.377 1.258 1.00 92.00 85 ILE A C 1
ATOM 627 O O . ILE A 1 85 ? -19.108 -0.628 0.269 1.00 92.00 85 ILE A O 1
ATOM 631 N N . ALA A 1 86 ? -19.264 -0.163 2.462 1.00 90.88 86 ALA A N 1
ATOM 632 C CA . ALA A 1 86 ? -17.827 -0.182 2.701 1.00 90.88 86 ALA A CA 1
ATOM 633 C C . ALA A 1 86 ? -17.205 -1.555 2.407 1.00 90.88 86 ALA A C 1
ATOM 635 O O . ALA A 1 86 ? -16.155 -1.622 1.772 1.00 90.88 86 ALA A O 1
ATOM 636 N N . ALA A 1 87 ? -17.864 -2.651 2.798 1.00 90.25 87 ALA A N 1
ATOM 637 C CA . ALA A 1 87 ? -17.421 -4.007 2.478 1.00 90.25 87 ALA A CA 1
ATOM 638 C C . ALA A 1 87 ? -17.348 -4.241 0.963 1.00 90.25 87 ALA A C 1
ATOM 640 O O . ALA A 1 87 ? -16.368 -4.805 0.475 1.00 90.25 87 ALA A O 1
ATOM 641 N N . GLY A 1 88 ? -18.353 -3.771 0.215 1.00 92.12 88 GLY A N 1
ATOM 642 C CA . GLY A 1 88 ? -18.352 -3.830 -1.246 1.00 92.12 88 GLY A CA 1
ATOM 643 C C . GLY A 1 88 ? -17.183 -3.058 -1.861 1.00 92.12 88 GLY A C 1
ATOM 644 O O . GLY A 1 88 ? -16.494 -3.582 -2.737 1.00 92.12 88 GLY A O 1
ATOM 645 N N . ASN A 1 89 ? -16.910 -1.848 -1.362 1.00 92.81 89 ASN A N 1
ATOM 646 C CA . ASN A 1 89 ? -15.783 -1.038 -1.824 1.00 92.81 89 ASN A CA 1
ATOM 647 C C . ASN A 1 89 ? -14.431 -1.707 -1.537 1.00 92.81 89 ASN A C 1
ATOM 649 O O . ASN A 1 89 ? -13.597 -1.800 -2.431 1.00 92.81 89 ASN A O 1
ATOM 653 N N . ILE A 1 90 ? -14.239 -2.229 -0.323 1.00 92.12 90 ILE A N 1
ATOM 654 C CA . ILE A 1 90 ? -13.008 -2.925 0.077 1.00 92.12 90 ILE A CA 1
ATOM 655 C C . ILE A 1 90 ? -12.780 -4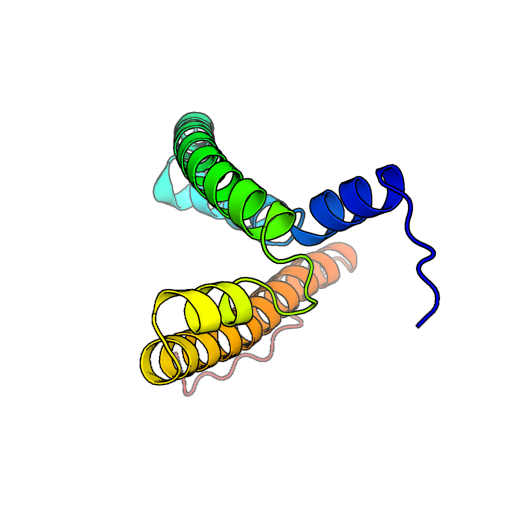.167 -0.794 1.00 92.12 90 ILE A C 1
ATOM 657 O O . ILE A 1 90 ? -11.664 -4.413 -1.243 1.00 92.12 90 ILE A O 1
ATOM 661 N N . LEU A 1 91 ? -13.831 -4.945 -1.075 1.00 93.31 91 LEU A N 1
ATOM 662 C CA . LEU A 1 91 ? -13.727 -6.114 -1.951 1.00 93.31 91 LEU A CA 1
ATOM 663 C C . LEU A 1 91 ? -13.269 -5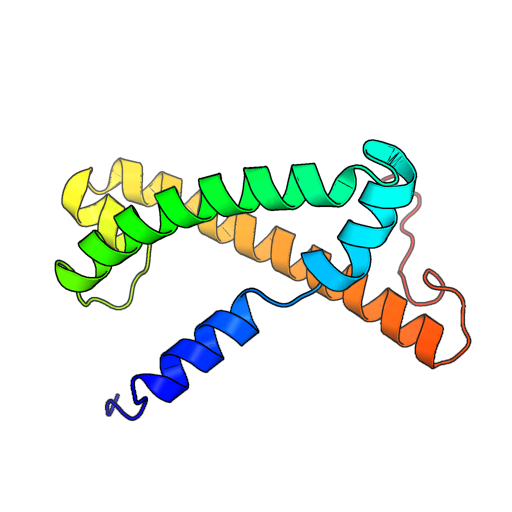.717 -3.361 1.00 93.31 91 LEU A C 1
ATOM 665 O O . LEU A 1 91 ? -12.379 -6.354 -3.925 1.00 93.31 91 LEU A O 1
ATOM 669 N N . PHE A 1 92 ? -13.861 -4.662 -3.923 1.00 94.25 92 PHE A N 1
ATOM 670 C CA . PHE A 1 92 ? -13.480 -4.149 -5.236 1.00 94.25 92 PHE A CA 1
ATOM 671 C C . PHE A 1 92 ? -12.034 -3.638 -5.249 1.00 94.25 92 PHE A C 1
ATOM 673 O O . PHE A 1 92 ? -11.264 -3.981 -6.148 1.00 94.25 92 PHE A O 1
ATOM 680 N N . GLU A 1 93 ? -11.645 -2.887 -4.220 1.00 92.31 93 GLU A N 1
ATOM 681 C CA . GLU A 1 93 ? -10.284 -2.393 -4.035 1.00 92.31 93 GLU A CA 1
ATOM 682 C C . GLU A 1 93 ? -9.275 -3.548 -4.008 1.00 92.31 93 GLU A C 1
ATOM 684 O O . GLU A 1 93 ? -8.304 -3.520 -4.761 1.00 92.31 93 GLU A O 1
ATOM 689 N N . TYR A 1 94 ? -9.537 -4.619 -3.250 1.00 91.62 94 TYR A N 1
ATOM 690 C CA . TYR A 1 94 ? -8.656 -5.790 -3.210 1.00 91.62 94 TYR A CA 1
ATOM 691 C C . TYR A 1 94 ? -8.492 -6.472 -4.573 1.00 91.62 94 TYR A C 1
ATOM 693 O O . TYR A 1 94 ? -7.386 -6.901 -4.909 1.00 91.62 94 TYR A O 1
ATOM 701 N N . ILE A 1 95 ? -9.556 -6.562 -5.377 1.00 95.38 95 ILE A N 1
ATOM 702 C CA . ILE A 1 95 ? -9.494 -7.162 -6.719 1.00 95.38 95 ILE A CA 1
ATOM 703 C C . ILE A 1 95 ? -8.633 -6.298 -7.651 1.00 95.38 95 ILE A C 1
ATOM 705 O O . ILE A 1 95 ? -7.732 -6.810 -8.321 1.00 95.38 95 ILE A O 1
ATOM 709 N N . VAL A 1 96 ? -8.874 -4.984 -7.675 1.00 93.12 96 VAL A N 1
ATOM 710 C CA . VAL A 1 96 ? -8.140 -4.042 -8.536 1.00 93.12 96 VAL A CA 1
ATOM 711 C C . VAL A 1 96 ? -6.672 -3.938 -8.115 1.00 93.12 96 VAL A C 1
ATOM 713 O O . VAL A 1 96 ? -5.772 -3.975 -8.962 1.00 93.12 96 VAL A O 1
ATOM 716 N N . VAL A 1 97 ? -6.401 -3.873 -6.810 1.00 91.06 97 VAL A N 1
ATOM 717 C CA . VAL A 1 97 ? -5.037 -3.848 -6.272 1.00 91.06 97 VAL A CA 1
ATOM 718 C C . VAL A 1 97 ? -4.323 -5.163 -6.581 1.00 91.06 97 VAL A C 1
ATOM 720 O O . VAL A 1 97 ? -3.207 -5.131 -7.092 1.00 91.06 97 VAL A O 1
ATOM 723 N N . GLY A 1 98 ? -4.974 -6.314 -6.394 1.00 92.62 98 GLY A N 1
ATOM 724 C CA . GLY A 1 98 ? -4.407 -7.617 -6.750 1.00 92.62 98 GLY A CA 1
ATOM 725 C C . GLY A 1 98 ? -4.008 -7.705 -8.227 1.00 92.62 98 GLY A C 1
ATOM 726 O O . GLY A 1 98 ? -2.883 -8.098 -8.548 1.00 92.62 98 GLY A O 1
ATOM 727 N N . ALA A 1 99 ? -4.884 -7.260 -9.133 1.00 91.44 99 ALA A N 1
ATOM 728 C CA . ALA A 1 99 ? -4.596 -7.221 -10.565 1.00 91.44 99 ALA A CA 1
ATOM 729 C C . ALA A 1 99 ? -3.447 -6.253 -10.914 1.00 91.44 99 ALA A C 1
ATOM 731 O O . ALA A 1 99 ? -2.571 -6.586 -11.718 1.00 91.44 99 ALA A O 1
ATOM 732 N N . SER A 1 100 ? -3.411 -5.065 -10.299 1.00 89.81 100 SER A N 1
ATOM 733 C CA . SER A 1 100 ? -2.361 -4.069 -10.557 1.00 89.81 100 SER A CA 1
ATOM 734 C C . SER A 1 100 ? -0.983 -4.504 -10.038 1.00 89.81 100 SER A C 1
ATOM 736 O O . SER A 1 100 ? 0.024 -4.314 -10.731 1.00 89.81 100 SER A O 1
ATOM 738 N N . VAL A 1 101 ? -0.924 -5.156 -8.870 1.00 91.25 101 VAL A N 1
ATOM 739 C CA . VAL A 1 101 ? 0.310 -5.728 -8.313 1.00 91.25 101 VAL A CA 1
ATOM 740 C C . VAL A 1 101 ? 0.811 -6.874 -9.190 1.00 91.25 101 VAL A C 1
ATOM 742 O O . VAL A 1 101 ? 1.991 -6.879 -9.543 1.00 91.25 101 VAL A O 1
ATOM 745 N N . ALA A 1 102 ? -0.071 -7.783 -9.625 1.00 90.62 102 ALA A N 1
ATOM 746 C CA . ALA A 1 102 ? 0.295 -8.864 -10.540 1.00 90.62 102 ALA A CA 1
ATOM 747 C C . ALA A 1 102 ? 0.886 -8.317 -11.852 1.00 90.62 102 ALA A C 1
ATOM 749 O O . ALA A 1 102 ? 1.984 -8.705 -12.249 1.00 90.62 102 ALA A O 1
ATOM 750 N N . ARG A 1 103 ? 0.225 -7.330 -12.475 1.00 88.38 103 ARG A N 1
ATOM 751 C CA . ARG A 1 103 ? 0.710 -6.670 -13.701 1.00 88.38 103 ARG A CA 1
ATOM 752 C C . ARG A 1 103 ? 2.084 -6.016 -13.524 1.00 88.38 103 ARG A C 1
ATOM 754 O O . ARG A 1 103 ? 2.910 -6.043 -14.446 1.00 88.38 103 ARG A O 1
ATOM 761 N N . SER A 1 104 ? 2.305 -5.384 -12.377 1.00 89.38 104 SER A N 1
ATOM 762 C CA . SER A 1 104 ? 3.560 -4.701 -12.049 1.00 89.38 104 SER A CA 1
ATOM 763 C C . SER A 1 104 ? 4.697 -5.700 -11.852 1.00 89.38 104 SER A C 1
ATOM 765 O O . SER A 1 104 ? 5.778 -5.529 -12.415 1.00 89.38 104 SER A O 1
ATOM 767 N N . TRP A 1 105 ? 4.429 -6.788 -11.129 1.00 89.88 105 TRP A N 1
ATOM 768 C CA . TRP A 1 105 ? 5.388 -7.863 -10.907 1.00 89.88 105 TRP A CA 1
ATOM 769 C C . TRP A 1 105 ? 5.794 -8.553 -12.214 1.00 89.88 105 TRP A C 1
ATOM 771 O O . TRP A 1 105 ? 6.985 -8.709 -12.471 1.00 89.88 105 TRP A O 1
ATOM 781 N N . THR A 1 106 ? 4.837 -8.878 -13.092 1.00 90.44 106 THR A N 1
ATOM 782 C CA . THR A 1 106 ? 5.122 -9.514 -14.391 1.00 90.44 106 THR A CA 1
ATOM 783 C C . THR A 1 106 ? 6.072 -8.679 -15.255 1.00 90.44 106 THR A C 1
ATOM 785 O O . THR A 1 106 ? 6.951 -9.233 -15.906 1.00 90.44 106 THR A O 1
ATOM 788 N N . SER A 1 107 ? 5.947 -7.348 -15.226 1.00 88.06 107 SER A N 1
ATOM 789 C CA . SER A 1 107 ? 6.840 -6.437 -15.961 1.00 88.06 107 SER A CA 1
ATOM 790 C C . SER A 1 107 ? 8.272 -6.463 -15.430 1.00 88.06 107 SER A C 1
ATOM 792 O O . SER A 1 107 ? 9.229 -6.502 -16.209 1.00 88.06 107 SER A O 1
ATOM 794 N N . TYR A 1 108 ? 8.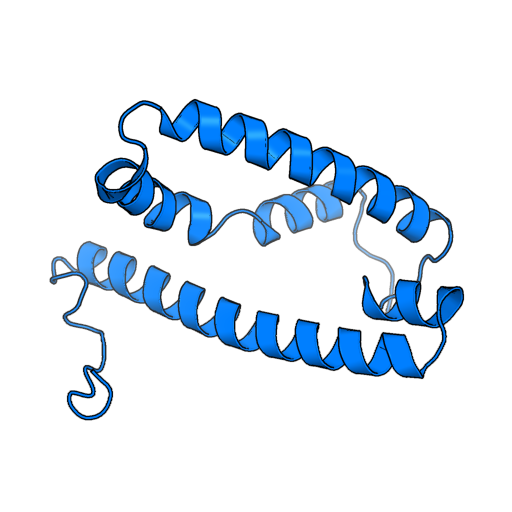437 -6.469 -14.105 1.00 89.12 108 TYR A N 1
ATOM 795 C CA . TYR A 1 108 ? 9.756 -6.635 -13.497 1.00 89.12 108 TYR A CA 1
ATOM 796 C C . TYR A 1 108 ? 10.358 -8.000 -13.802 1.00 89.12 108 TYR A C 1
ATOM 798 O O . TYR A 1 108 ? 11.534 -8.083 -14.144 1.00 89.12 108 TYR A O 1
ATOM 806 N N . PHE A 1 109 ? 9.551 -9.056 -13.724 1.00 90.12 109 PHE A N 1
ATOM 807 C CA . PHE A 1 109 ? 9.995 -10.412 -14.011 1.00 90.12 109 PHE A CA 1
ATOM 808 C C . PHE A 1 109 ? 10.432 -10.582 -15.474 1.00 90.12 109 PHE A C 1
ATOM 810 O O . PHE A 1 109 ? 11.492 -11.143 -15.733 1.00 90.12 109 PHE A O 1
ATOM 817 N N . ALA A 1 110 ? 9.684 -10.023 -16.431 1.00 89.44 110 ALA A N 1
ATOM 818 C CA . ALA A 1 110 ? 10.071 -10.025 -17.842 1.00 89.44 110 ALA A CA 1
ATOM 819 C C . ALA A 1 110 ? 11.417 -9.317 -18.070 1.00 89.44 110 ALA A C 1
ATOM 821 O O . ALA A 1 110 ? 12.306 -9.868 -18.719 1.00 89.44 110 ALA A O 1
ATOM 822 N N . THR A 1 111 ? 11.598 -8.147 -17.449 1.00 88.56 111 THR A N 1
ATOM 823 C CA . THR A 1 111 ? 12.849 -7.375 -17.533 1.00 88.56 111 THR A CA 1
ATOM 824 C C . THR A 1 111 ? 14.023 -8.132 -16.903 1.00 88.56 111 THR A C 1
ATOM 826 O O . THR A 1 111 ? 15.126 -8.124 -17.444 1.00 88.56 111 THR A O 1
ATOM 829 N N . LEU A 1 112 ? 13.791 -8.844 -15.794 1.00 91.12 112 LEU A N 1
ATOM 830 C CA . LEU A 1 112 ? 14.797 -9.692 -15.148 1.00 91.12 112 LEU A CA 1
ATOM 831 C C . LEU A 1 112 ? 15.250 -10.841 -16.061 1.00 91.12 112 LEU A C 1
ATOM 833 O O . LEU A 1 112 ? 16.429 -11.184 -16.088 1.00 91.12 112 LEU A O 1
ATOM 837 N N . CYS A 1 113 ? 14.330 -11.405 -16.843 1.00 92.00 113 CYS A N 1
ATOM 838 C CA . CYS A 1 113 ? 14.626 -12.422 -17.850 1.00 92.00 113 CYS A CA 1
ATOM 839 C C . CYS A 1 113 ? 15.171 -11.847 -19.172 1.00 92.00 113 CYS A C 1
ATOM 841 O O . CYS A 1 113 ? 15.337 -12.607 -20.123 1.00 92.00 113 CYS A O 1
ATOM 843 N N . ASN A 1 114 ? 15.477 -10.545 -19.239 1.00 89.94 114 ASN A N 1
ATOM 844 C CA . ASN A 1 114 ? 15.975 -9.855 -20.436 1.00 89.94 114 ASN A CA 1
ATOM 845 C C . ASN A 1 114 ? 14.964 -9.795 -21.606 1.00 89.94 114 ASN A C 1
ATOM 847 O O . ASN A 1 114 ? 15.349 -9.627 -22.763 1.00 89.94 114 ASN A O 1
ATOM 851 N N . TYR A 1 115 ? 13.668 -9.917 -21.304 1.00 88.25 115 TYR A N 1
ATOM 852 C CA . TYR A 1 115 ? 12.554 -9.716 -22.237 1.00 88.25 115 TYR A CA 1
ATOM 853 C C . TYR A 1 115 ? 11.938 -8.325 -22.057 1.00 88.25 115 TYR A C 1
ATOM 855 O O . TYR A 1 115 ? 12.208 -7.628 -21.073 1.00 88.25 115 TYR A O 1
ATOM 863 N N . LYS A 1 116 ? 11.098 -7.889 -23.003 1.00 85.62 116 LYS A N 1
ATOM 864 C CA . LYS A 1 116 ? 10.417 -6.597 -22.866 1.00 85.62 116 LYS A CA 1
ATOM 865 C C . LYS A 1 116 ? 9.359 -6.674 -21.755 1.00 85.62 116 LYS A C 1
ATOM 867 O O . LYS A 1 116 ? 8.728 -7.718 -21.591 1.00 85.62 116 LYS A O 1
ATOM 872 N N . PRO A 1 117 ? 9.089 -5.564 -21.043 1.00 79.12 117 PRO A N 1
ATOM 873 C CA . PRO A 1 117 ? 8.119 -5.511 -19.942 1.00 79.12 117 PRO A CA 1
ATOM 874 C C . PRO A 1 117 ? 6.713 -6.049 -20.260 1.00 79.12 117 PRO A C 1
ATOM 876 O O . PRO A 1 117 ? 5.994 -6.479 -19.355 1.00 79.12 117 PRO A O 1
ATOM 879 N N . ASP A 1 118 ? 6.313 -6.012 -21.533 1.00 80.38 118 ASP A N 1
ATOM 880 C CA . ASP A 1 118 ? 4.988 -6.422 -21.999 1.00 80.38 118 ASP A CA 1
ATOM 881 C C . ASP A 1 118 ? 4.943 -7.830 -22.615 1.00 80.38 118 ASP A C 1
ATOM 883 O O . ASP A 1 118 ? 3.850 -8.323 -22.881 1.00 80.38 118 ASP A O 1
ATOM 887 N N . ASP A 1 119 ? 6.082 -8.510 -22.798 1.00 77.38 119 ASP A N 1
ATOM 888 C CA . ASP A 1 119 ? 6.136 -9.799 -23.513 1.00 77.38 119 ASP A CA 1
ATOM 889 C C . ASP A 1 119 ? 5.388 -10.920 -22.772 1.00 77.38 119 ASP A C 1
ATOM 891 O O . ASP A 1 119 ? 4.813 -11.814 -23.388 1.00 77.38 119 ASP A O 1
ATOM 895 N N . PHE A 1 120 ? 5.353 -10.865 -21.438 1.00 82.00 120 PHE A N 1
ATOM 896 C CA . PHE A 1 120 ? 4.634 -11.836 -20.606 1.00 82.00 120 PHE A CA 1
ATOM 897 C C . PHE A 1 120 ? 3.188 -11.422 -20.293 1.00 82.00 120 PHE A C 1
ATOM 899 O O . PHE A 1 120 ? 2.508 -12.095 -19.517 1.00 82.00 120 PHE A O 1
ATOM 906 N N . ARG A 1 121 ? 2.695 -10.317 -20.870 1.00 79.25 121 ARG A N 1
ATOM 907 C CA . ARG A 1 121 ? 1.316 -9.852 -20.674 1.00 79.25 121 ARG A CA 1
ATOM 908 C C . ARG A 1 121 ? 0.417 -10.375 -21.793 1.00 79.25 121 ARG A C 1
ATOM 910 O O . ARG A 1 121 ? 0.717 -10.235 -22.974 1.00 79.25 121 ARG A O 1
ATOM 917 N N . ILE A 1 122 ? -0.734 -10.934 -21.419 1.00 78.81 122 ILE A N 1
ATOM 918 C CA . ILE A 1 122 ? -1.772 -11.318 -22.381 1.00 78.81 122 ILE A CA 1
ATOM 919 C C . ILE A 1 122 ? -2.458 -10.035 -22.860 1.00 78.81 122 ILE A C 1
ATOM 921 O O . ILE A 1 122 ? -3.221 -9.416 -22.120 1.00 78.81 122 ILE A O 1
ATOM 925 N N . ASN A 1 123 ? -2.167 -9.626 -24.092 1.00 74.44 123 ASN A N 1
ATOM 926 C CA . ASN A 1 123 ? -2.814 -8.480 -24.721 1.00 74.44 123 ASN A CA 1
ATOM 927 C C . ASN A 1 123 ? -4.123 -8.929 -25.376 1.00 74.44 123 ASN A C 1
ATOM 929 O O . ASN A 1 123 ? -4.115 -9.639 -26.380 1.00 74.44 123 ASN A O 1
ATOM 933 N N . VAL A 1 124 ? -5.253 -8.512 -24.807 1.00 74.69 124 VAL A N 1
ATOM 934 C CA . VAL A 1 124 ? -6.577 -8.725 -25.403 1.00 74.69 124 VAL A CA 1
ATOM 935 C C . VAL A 1 124 ? -6.959 -7.456 -26.158 1.00 74.69 124 VAL A C 1
ATOM 937 O O . VAL A 1 124 ? -7.452 -6.497 -25.573 1.00 74.69 124 VAL A O 1
ATOM 940 N N . SER A 1 125 ? -6.727 -7.445 -27.469 1.00 69.81 125 SER A N 1
ATOM 941 C CA . SER A 1 125 ? -6.989 -6.302 -28.360 1.00 69.81 125 SER A CA 1
ATOM 942 C C . SER A 1 125 ? -8.466 -5.896 -28.466 1.00 69.81 125 SER A C 1
ATOM 944 O O . SER A 1 125 ? -8.765 -4.828 -28.982 1.00 69.81 125 SER A O 1
ATOM 946 N N . SER A 1 126 ? -9.393 -6.721 -27.970 1.00 67.94 126 SER A N 1
ATOM 947 C CA . SER A 1 126 ? -10.839 -6.460 -28.009 1.00 67.94 126 SER A CA 1
ATOM 948 C C . SER A 1 126 ? -11.348 -5.503 -26.916 1.00 67.94 126 SER A C 1
ATOM 950 O O . SER A 1 126 ? -12.525 -5.153 -26.945 1.00 67.94 126 SER A O 1
ATOM 952 N N . LEU A 1 127 ? -10.513 -5.129 -25.940 1.00 58.62 127 LEU A N 1
ATOM 953 C CA . LEU A 1 127 ? -10.875 -4.268 -24.799 1.00 58.62 127 LEU A CA 1
ATOM 954 C C . LEU A 1 127 ? -10.038 -2.973 -24.719 1.00 58.62 127 LEU A C 1
ATOM 956 O O . LEU A 1 127 ? -10.065 -2.305 -23.686 1.00 58.62 127 LEU A O 1
ATOM 960 N N . ALA A 1 128 ? -9.278 -2.655 -25.774 1.00 47.06 128 ALA A N 1
ATOM 961 C CA . ALA A 1 128 ? -8.440 -1.457 -25.869 1.00 47.06 128 ALA A CA 1
ATOM 962 C C . ALA A 1 128 ? -9.216 -0.240 -26.391 1.00 47.06 128 ALA A C 1
ATOM 964 O O . ALA A 1 128 ? -10.069 -0.431 -27.288 1.00 47.06 128 ALA A O 1
#

Secondary structure (DSSP, 8-state):
------HHHHHHHHHHHHSSHIIIIIHHHHIIIIIGGGHHHHHHHHHHHHHHHHHHHHHHHHH---TTHHHHHHHHHH-HHHHHHHHHHHHHHHHHHHHHHHHHHHHHHHHHTTS-TTTTS---GGG-

InterPro domains:
  IPR002293 Amino acid/polyamine transporter I [PF13520] (5-114)

Sequence (128 aa):
MKKSLNWFDLIWLGIGAVMGAGVFVLTGEATKSLAGPAVLLSYAISGISALLSVLCYTEFSVELPVAGGSFAYLRVELGDFVAFIAAGNILFEYIVVGASVARSWTSYFATLCNYKPDDFRINVSSLA